Protein AF-A0A383EBF9-F1 (afdb_monomer_lite)

pLDDT: mean 75.6, std 13.08, range [51.25, 94.94]

Secondary structure (DSSP, 8-state):
-HHHHHHHHHHHHHHHHHHHHHHHHTSPPP--S---TT--HHHHHHH-TT--EEEEE-SSEEEEEE---SEEEETTEEEE--PPPEEEEEETTEEEEEEESTT-TT-B--GGG-TTSS--

Foldseek 3Di:
DVVVVVVVVVVVVVVVVVVVVVVVQQPADDDPQDAAFFAFPVVRCVRCVPFDDWDDDDLFKTKTKDWDPQFDADPNDTDGHPYWIKIFMDGPRGGHFIFTHDVCPPHGDDCVVPVRHYDD

Radius of gyration: 20.59 Å; chains: 1; bounding box: 53×30×55 Å

Sequence (120 aa):
MKKLILLSILLIVGCSTMRNIYQKEFRAEKSTAFFQIGMTEEEFIRKNPSITEKLNESSEFTTYIESEPKYRYIWGKAIPQAFEEYMFEFKNDTLIAVYRGRNNFNREIDYSKYPNSKPK

Organism: NCBI:txid408172

Structure (mmCIF, N/CA/C/O backbone):
data_AF-A0A383EBF9-F1
#
_entry.id   AF-A0A383EBF9-F1
#
loop_
_atom_site.group_PDB
_atom_site.id
_atom_site.type_symbol
_atom_site.label_atom_id
_atom_site.label_alt_id
_atom_site.label_comp_id
_atom_site.label_asym_id
_atom_site.label_entity_id
_atom_site.label_seq_id
_atom_site.pdbx_PDB_ins_code
_atom_site.Cartn_x
_atom_site.Cartn_y
_atom_site.Cartn_z
_atom_site.occupancy
_atom_site.B_iso_or_equiv
_atom_site.auth_seq_id
_atom_site.auth_comp_id
_atom_site.auth_asym_id
_atom_site.auth_atom_id
_atom_site.pdbx_PDB_model_num
ATOM 1 N N . MET A 1 1 ? 39.784 -12.872 -41.275 1.00 60.94 1 MET A N 1
ATOM 2 C CA . MET A 1 1 ? 38.341 -13.212 -41.224 1.00 60.94 1 MET A CA 1
ATOM 3 C C . MET A 1 1 ? 37.929 -13.964 -39.953 1.00 60.94 1 MET A C 1
ATOM 5 O O . MET A 1 1 ? 37.013 -13.506 -39.292 1.00 60.94 1 MET A O 1
ATOM 9 N N . LYS A 1 2 ? 38.624 -15.033 -39.524 1.00 55.25 2 LYS A N 1
ATOM 10 C CA . LYS A 1 2 ? 38.263 -15.802 -38.305 1.00 55.25 2 LYS A CA 1
ATOM 11 C C . LYS A 1 2 ? 38.236 -14.982 -36.995 1.00 55.25 2 LYS A C 1
ATOM 13 O O . LYS A 1 2 ? 37.332 -15.158 -36.190 1.00 55.25 2 LYS A O 1
ATOM 18 N N . LYS A 1 3 ? 39.177 -14.041 -36.808 1.00 57.66 3 LYS A N 1
ATOM 19 C CA . LYS A 1 3 ? 39.236 -13.162 -35.617 1.00 57.66 3 LYS A CA 1
ATOM 20 C C . LYS A 1 3 ? 38.062 -12.168 -35.526 1.00 57.66 3 LYS A C 1
ATOM 22 O O . LYS A 1 3 ? 37.603 -11.884 -34.430 1.00 57.66 3 LYS A O 1
ATOM 27 N N . LEU A 1 4 ? 37.553 -11.693 -36.669 1.00 62.91 4 LEU A N 1
ATOM 28 C CA . LEU A 1 4 ? 36.381 -10.804 -36.745 1.00 62.91 4 LEU A CA 1
ATOM 29 C C . LEU A 1 4 ? 35.084 -11.548 -36.399 1.00 62.91 4 LEU A C 1
ATOM 31 O O . LEU A 1 4 ? 34.245 -11.017 -35.681 1.00 62.91 4 LEU A O 1
ATOM 35 N N . ILE A 1 5 ? 34.962 -12.804 -36.840 1.00 67.81 5 ILE A N 1
ATOM 36 C CA . ILE A 1 5 ? 33.821 -13.664 -36.502 1.00 67.81 5 ILE A CA 1
ATOM 37 C C . ILE A 1 5 ? 33.805 -13.958 -34.995 1.00 67.81 5 ILE A C 1
ATOM 39 O O . ILE A 1 5 ? 32.771 -13.784 -34.354 1.00 67.81 5 ILE A O 1
ATOM 43 N N . LEU A 1 6 ? 34.954 -14.301 -34.398 1.00 66.62 6 LEU A N 1
ATOM 44 C CA . LEU A 1 6 ? 35.049 -14.531 -32.950 1.00 66.62 6 LEU A CA 1
ATOM 45 C C . LEU A 1 6 ? 34.650 -13.287 -32.134 1.00 66.62 6 LEU A C 1
ATOM 47 O O . LEU A 1 6 ? 33.916 -13.407 -31.155 1.00 66.62 6 LEU A O 1
ATOM 51 N N . LEU A 1 7 ? 35.088 -12.097 -32.564 1.00 68.31 7 LEU A N 1
ATOM 52 C CA . LEU A 1 7 ? 34.749 -10.830 -31.911 1.00 68.31 7 LEU A CA 1
ATOM 53 C C . LEU A 1 7 ? 33.243 -10.528 -31.998 1.00 68.31 7 LEU A C 1
ATOM 55 O O . LEU A 1 7 ? 32.641 -10.094 -31.019 1.00 68.31 7 LEU A O 1
ATOM 59 N N . SER A 1 8 ? 32.623 -10.804 -33.151 1.00 66.44 8 SER A N 1
ATOM 60 C CA . SER A 1 8 ? 31.181 -10.611 -33.345 1.00 66.44 8 SER A CA 1
ATOM 61 C C . SER A 1 8 ? 30.339 -11.537 -32.461 1.00 66.44 8 SER A C 1
ATOM 63 O O . SER A 1 8 ? 29.358 -11.092 -31.874 1.00 66.44 8 SER A O 1
ATOM 65 N N . ILE A 1 9 ? 30.761 -12.793 -32.276 1.00 66.31 9 ILE A N 1
ATOM 66 C CA . ILE A 1 9 ? 30.072 -13.750 -31.400 1.00 66.31 9 ILE A CA 1
ATOM 67 C C . ILE A 1 9 ? 30.185 -13.307 -29.932 1.00 66.31 9 ILE A C 1
ATOM 69 O O . ILE A 1 9 ? 29.185 -13.308 -29.218 1.00 66.31 9 ILE A O 1
ATOM 73 N N . LEU A 1 10 ? 31.365 -12.854 -29.493 1.00 61.25 10 LEU A N 1
ATOM 74 C CA . LEU A 1 10 ? 31.582 -12.320 -28.140 1.00 61.25 10 LEU A CA 1
ATOM 75 C C . LEU A 1 10 ? 30.702 -11.096 -27.839 1.00 61.25 10 LEU A C 1
ATOM 77 O O . LEU A 1 10 ? 30.127 -11.008 -26.755 1.00 61.25 10 LEU A O 1
ATOM 81 N N . LEU A 1 11 ? 30.545 -10.186 -28.803 1.00 61.44 11 LEU A N 1
ATOM 82 C CA . LEU A 1 11 ? 29.670 -9.017 -28.667 1.00 61.44 11 LEU A CA 1
ATOM 83 C C . LEU A 1 11 ? 28.188 -9.409 -28.573 1.00 61.44 11 LEU A C 1
ATOM 85 O O . LEU A 1 11 ? 27.475 -8.897 -27.712 1.00 61.44 11 LEU A O 1
ATOM 89 N N . ILE A 1 12 ? 27.727 -10.353 -29.399 1.00 64.88 12 ILE A N 1
ATOM 90 C CA . ILE A 1 12 ? 26.324 -10.802 -29.402 1.00 64.88 12 ILE A CA 1
ATOM 91 C C . ILE A 1 12 ? 25.971 -11.529 -28.094 1.00 64.88 12 ILE A C 1
ATOM 93 O O . ILE A 1 12 ? 24.915 -11.266 -27.515 1.00 64.88 12 ILE A O 1
ATOM 97 N N . VAL A 1 13 ? 26.854 -12.403 -27.597 1.00 61.75 13 VAL A N 1
ATOM 98 C CA . VAL A 1 13 ? 26.656 -13.129 -26.326 1.00 61.75 13 VAL A CA 1
ATOM 99 C C . VAL A 1 13 ? 26.736 -12.179 -25.119 1.00 61.75 13 VAL A C 1
ATOM 101 O O . VAL A 1 13 ? 25.965 -12.316 -24.166 1.00 61.75 13 VAL A O 1
ATOM 104 N N . GLY A 1 14 ? 27.605 -11.163 -25.168 1.00 57.88 14 GLY A N 1
ATOM 105 C CA . GLY A 1 14 ? 27.677 -10.114 -24.145 1.00 57.88 14 GLY A CA 1
ATOM 106 C C . GLY A 1 14 ? 26.415 -9.242 -24.084 1.00 57.88 14 GLY A C 1
ATOM 107 O O . GLY A 1 14 ? 25.897 -8.974 -22.997 1.00 57.88 14 GLY A O 1
ATOM 108 N N . CYS A 1 15 ? 25.864 -8.852 -25.239 1.00 58.19 15 CYS A N 1
ATOM 109 C CA . CYS A 1 15 ? 24.642 -8.046 -25.317 1.00 58.19 15 CYS A CA 1
ATOM 110 C C . CYS A 1 15 ? 23.384 -8.803 -24.862 1.00 58.19 15 CYS A C 1
ATOM 112 O O . CYS A 1 15 ? 22.535 -8.223 -24.181 1.00 58.19 15 CYS A O 1
ATOM 114 N N . SER A 1 16 ? 23.246 -10.088 -25.201 1.00 57.06 16 SER A N 1
ATOM 115 C CA . SER A 1 16 ? 22.092 -10.896 -24.782 1.00 57.06 16 SER A CA 1
ATOM 116 C C . SER A 1 16 ? 22.099 -11.189 -23.279 1.00 57.06 16 SER A C 1
ATOM 118 O O . SER A 1 16 ? 21.045 -11.140 -22.643 1.00 57.06 16 SER A O 1
ATOM 120 N N . THR A 1 17 ? 23.280 -11.396 -22.690 1.00 57.34 17 THR A N 1
ATOM 121 C CA . THR A 1 17 ? 23.443 -11.586 -21.240 1.00 57.34 17 THR A CA 1
ATOM 122 C C . THR A 1 17 ? 23.065 -10.325 -20.463 1.00 57.34 17 THR A C 1
ATOM 124 O O . THR A 1 17 ? 22.267 -10.408 -19.530 1.00 57.34 17 THR A O 1
ATOM 127 N N . MET A 1 18 ? 23.541 -9.144 -20.884 1.00 56.91 18 MET A N 1
ATOM 128 C CA . MET A 1 18 ? 23.134 -7.882 -20.255 1.00 56.91 18 MET A CA 1
ATOM 129 C C . MET A 1 18 ? 21.625 -7.665 -20.355 1.00 56.91 18 MET A C 1
ATOM 131 O O . MET A 1 18 ? 20.986 -7.400 -19.344 1.00 56.91 18 MET A O 1
ATOM 135 N N . ARG A 1 19 ? 21.025 -7.831 -21.540 1.00 54.16 19 ARG A N 1
ATOM 136 C CA . ARG A 1 19 ? 19.579 -7.641 -21.723 1.00 54.16 19 ARG A CA 1
ATOM 137 C C . ARG A 1 19 ? 18.743 -8.554 -20.819 1.00 54.16 19 ARG A C 1
ATOM 139 O O . ARG A 1 19 ? 17.721 -8.106 -20.311 1.00 54.16 19 ARG A O 1
ATOM 146 N N . ASN A 1 20 ? 19.175 -9.795 -20.593 1.00 53.16 20 ASN A N 1
ATOM 147 C CA . ASN A 1 20 ? 18.498 -10.719 -19.678 1.00 53.16 20 ASN A CA 1
ATOM 148 C C . ASN A 1 20 ? 18.637 -10.302 -18.208 1.00 53.16 20 ASN A C 1
ATOM 150 O O . ASN A 1 20 ? 17.665 -10.392 -17.463 1.00 53.16 20 ASN A O 1
ATOM 154 N N . ILE A 1 21 ? 19.813 -9.820 -17.794 1.00 55.75 21 ILE A N 1
ATOM 155 C CA . ILE A 1 21 ? 20.024 -9.268 -16.446 1.00 55.75 21 ILE A CA 1
ATOM 156 C C . ILE A 1 21 ? 19.117 -8.048 -16.245 1.00 55.75 21 ILE A C 1
ATOM 158 O O . ILE A 1 21 ? 18.322 -8.033 -15.312 1.00 55.75 21 ILE A O 1
ATOM 162 N N . TYR A 1 22 ? 19.120 -7.103 -17.190 1.00 54.00 22 TYR A N 1
ATOM 163 C CA . TYR A 1 22 ? 18.226 -5.944 -17.161 1.00 54.00 22 TYR A CA 1
ATOM 164 C C . TYR A 1 22 ? 16.741 -6.357 -17.143 1.00 54.00 22 TYR A C 1
ATOM 166 O O . TYR A 1 22 ? 15.982 -5.849 -16.332 1.00 54.00 22 TYR A O 1
ATOM 174 N N . GLN A 1 23 ? 16.292 -7.320 -17.955 1.00 52.78 23 GLN A N 1
ATOM 175 C CA . GLN A 1 23 ? 14.885 -7.758 -17.931 1.00 52.78 23 GLN A CA 1
ATOM 176 C C . GLN A 1 23 ? 14.479 -8.498 -16.650 1.00 52.78 23 GLN A C 1
ATOM 178 O O . GLN A 1 23 ? 13.319 -8.419 -16.246 1.00 52.78 23 GLN A O 1
ATOM 183 N N . LYS A 1 24 ? 15.394 -9.243 -16.024 1.00 51.25 24 LYS A N 1
ATOM 184 C CA . LYS A 1 24 ? 15.107 -9.992 -14.796 1.00 51.25 24 LYS A CA 1
ATOM 185 C C . LYS A 1 24 ? 15.100 -9.082 -13.565 1.00 51.25 24 LYS A C 1
ATOM 187 O O . LYS A 1 24 ? 14.301 -9.322 -12.668 1.00 51.25 24 LYS A O 1
ATOM 192 N N . GLU A 1 25 ? 15.936 -8.044 -13.558 1.00 52.81 25 GLU A N 1
ATOM 193 C CA . GLU A 1 25 ? 16.029 -7.057 -12.472 1.00 52.81 25 GLU A CA 1
ATOM 194 C C . GLU A 1 25 ? 14.971 -5.945 -12.547 1.00 52.81 25 GLU A C 1
ATOM 196 O O . GLU A 1 25 ? 14.693 -5.311 -11.540 1.00 52.81 25 GLU A O 1
ATOM 201 N N . PHE A 1 26 ? 14.321 -5.741 -13.698 1.00 53.03 26 PHE A N 1
ATOM 202 C CA . PHE A 1 26 ? 13.205 -4.793 -13.863 1.00 53.03 26 PHE A CA 1
ATOM 203 C C . PHE A 1 26 ? 11.823 -5.386 -13.537 1.00 53.03 26 PHE A C 1
ATOM 205 O O . PHE A 1 26 ? 10.790 -4.825 -13.911 1.00 53.03 26 PHE A O 1
ATOM 212 N N . ARG A 1 27 ? 11.765 -6.539 -12.862 1.00 55.00 27 ARG A N 1
ATOM 213 C CA . ARG A 1 27 ? 10.506 -6.990 -12.2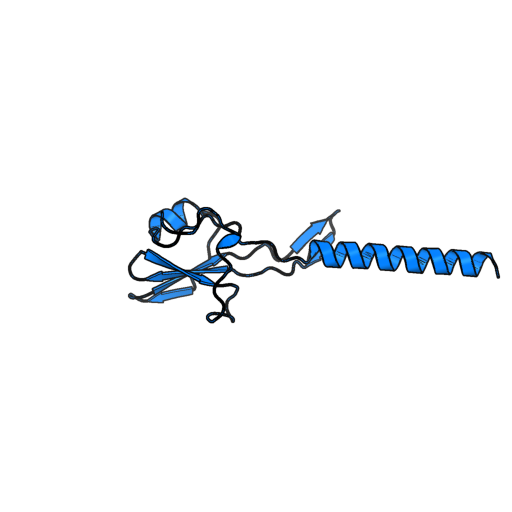66 1.00 55.00 27 ARG A CA 1
ATOM 214 C C . ARG A 1 27 ? 10.251 -6.112 -11.057 1.00 55.00 27 ARG A C 1
ATOM 216 O O . ARG A 1 27 ? 10.878 -6.322 -10.029 1.00 55.00 27 ARG A O 1
ATOM 223 N N . ALA A 1 28 ? 9.348 -5.153 -11.213 1.00 57.31 28 ALA A N 1
ATOM 224 C CA . ALA A 1 28 ? 8.882 -4.356 -10.099 1.00 57.31 28 ALA A CA 1
ATOM 225 C C . ALA A 1 28 ? 8.435 -5.283 -8.966 1.00 57.31 28 ALA A C 1
ATOM 227 O O . ALA A 1 28 ? 7.623 -6.201 -9.166 1.00 57.31 28 ALA A O 1
ATOM 228 N N . GLU A 1 29 ? 9.083 -5.112 -7.822 1.00 63.41 29 GLU A N 1
ATOM 229 C CA . GLU A 1 29 ? 8.863 -5.965 -6.678 1.00 63.41 29 GLU A CA 1
ATOM 230 C C . GLU A 1 29 ? 7.476 -5.678 -6.091 1.00 63.41 29 GLU A C 1
ATOM 232 O O . GLU A 1 29 ? 6.800 -4.682 -6.373 1.00 63.41 29 GLU A O 1
ATOM 237 N N . LYS A 1 30 ? 6.976 -6.654 -5.341 1.00 74.56 30 LYS A N 1
ATOM 238 C CA . LYS A 1 30 ? 5.752 -6.465 -4.572 1.00 74.56 30 LYS A CA 1
ATOM 239 C C . LYS A 1 30 ? 6.021 -5.409 -3.494 1.00 74.56 30 LYS A C 1
ATOM 241 O O . LYS A 1 30 ? 7.123 -5.384 -2.961 1.00 74.56 30 LYS A O 1
ATOM 246 N N . SER A 1 31 ? 5.000 -4.628 -3.135 1.00 79.12 31 SER A N 1
ATOM 247 C CA . SER A 1 31 ? 5.021 -3.758 -1.947 1.00 79.12 31 SER A CA 1
ATOM 248 C C . SER A 1 31 ? 5.732 -4.424 -0.760 1.00 79.12 31 SER A C 1
ATOM 250 O O . SER A 1 31 ? 5.468 -5.598 -0.455 1.00 79.12 31 SER A O 1
ATOM 252 N N . THR A 1 32 ? 6.631 -3.676 -0.116 1.00 83.62 32 THR A N 1
ATOM 253 C CA . THR A 1 32 ? 7.328 -4.114 1.101 1.00 83.62 32 THR A CA 1
ATOM 254 C C . THR A 1 32 ? 6.552 -3.778 2.369 1.00 83.62 32 THR A C 1
ATOM 256 O O . THR A 1 32 ? 6.866 -4.318 3.432 1.00 83.62 32 THR A O 1
ATOM 259 N N . ALA A 1 33 ? 5.509 -2.956 2.249 1.00 87.62 33 ALA A N 1
ATOM 260 C CA . ALA A 1 33 ? 4.646 -2.584 3.345 1.00 87.62 33 ALA A CA 1
ATOM 261 C C . ALA A 1 33 ? 3.980 -3.815 3.964 1.00 87.62 33 ALA A C 1
ATOM 263 O O . ALA A 1 33 ? 3.469 -4.715 3.288 1.00 87.62 33 ALA A O 1
ATOM 264 N N . PHE A 1 34 ? 3.927 -3.826 5.287 1.00 90.88 34 PHE A N 1
ATOM 265 C CA . PHE A 1 34 ? 3.044 -4.704 6.019 1.00 90.88 34 PHE A CA 1
ATOM 266 C C . PHE A 1 34 ? 1.621 -4.151 5.952 1.00 90.88 34 PHE A C 1
ATOM 268 O O . PHE A 1 34 ? 1.349 -3.067 6.465 1.00 90.88 34 PHE A O 1
ATOM 275 N N . PHE A 1 35 ? 0.681 -4.917 5.408 1.00 91.81 35 PHE A N 1
ATOM 276 C CA . PHE A 1 35 ? -0.725 -4.529 5.419 1.00 91.81 35 PHE A CA 1
ATOM 277 C C . PHE A 1 35 ? -1.660 -5.731 5.521 1.00 91.81 35 PHE A C 1
ATOM 279 O O . PHE A 1 35 ? -1.333 -6.837 5.084 1.00 91.81 35 PHE A O 1
ATOM 286 N N . GLN A 1 36 ? -2.846 -5.482 6.072 1.00 93.75 36 GLN A N 1
ATOM 287 C CA . GLN A 1 36 ? -3.976 -6.401 6.088 1.00 93.75 36 GLN A CA 1
ATOM 288 C C . GLN A 1 36 ? -5.265 -5.604 5.898 1.00 93.75 36 GLN A C 1
ATOM 290 O O . GLN A 1 36 ? -5.487 -4.618 6.596 1.00 93.75 36 GLN A O 1
ATOM 295 N N . ILE A 1 37 ? -6.119 -6.022 4.963 1.00 93.06 37 ILE A N 1
ATOM 296 C CA . ILE A 1 37 ? -7.437 -5.408 4.783 1.00 93.06 37 ILE A CA 1
ATOM 297 C C . ILE A 1 37 ? -8.211 -5.505 6.101 1.00 93.06 37 ILE A C 1
ATOM 299 O O . ILE A 1 37 ? -8.260 -6.568 6.725 1.00 93.06 37 ILE A O 1
ATOM 303 N N . GLY A 1 38 ? -8.778 -4.379 6.529 1.00 93.56 38 GLY A N 1
ATOM 304 C CA . GLY A 1 38 ? -9.449 -4.227 7.817 1.00 93.56 38 GLY A CA 1
ATOM 305 C C . GLY A 1 38 ? -8.568 -3.724 8.966 1.00 93.56 38 GLY A C 1
ATOM 306 O O . GLY A 1 38 ? -9.101 -3.499 10.047 1.00 93.56 38 GLY A O 1
ATOM 307 N N . MET A 1 39 ? -7.252 -3.549 8.783 1.00 94.75 39 MET A N 1
ATOM 308 C CA . MET A 1 39 ? -6.397 -2.966 9.830 1.00 94.75 39 MET A CA 1
ATOM 309 C C . MET A 1 39 ? -6.623 -1.456 9.985 1.00 94.75 39 MET A C 1
ATOM 311 O O . MET A 1 39 ? -7.035 -0.798 9.026 1.00 94.75 39 MET A O 1
ATOM 315 N N . THR A 1 40 ? -6.300 -0.907 11.160 1.00 94.94 40 THR A N 1
ATOM 316 C CA . THR A 1 40 ? -6.425 0.537 11.414 1.00 94.94 40 THR A CA 1
ATOM 317 C C . THR A 1 40 ? -5.304 1.350 10.772 1.00 94.94 40 THR A C 1
ATOM 319 O O . THR A 1 40 ? -4.220 0.820 10.492 1.00 94.94 40 THR A O 1
ATOM 322 N N . GLU A 1 41 ? -5.544 2.644 10.545 1.00 93.00 41 GLU A N 1
ATOM 323 C CA . GLU A 1 41 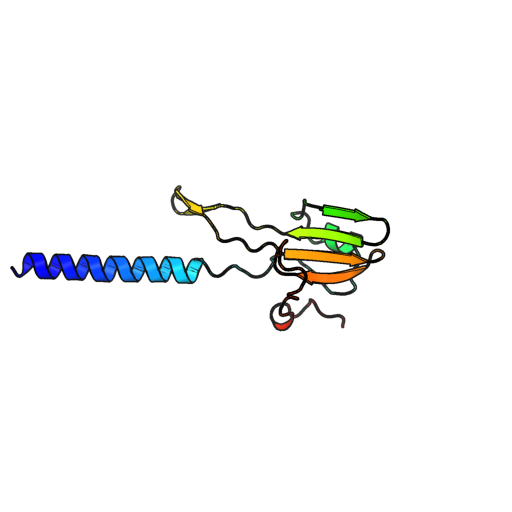? -4.533 3.583 10.041 1.00 93.00 41 GLU A CA 1
ATOM 324 C C . GLU A 1 41 ? -3.361 3.671 11.027 1.00 93.00 41 GLU A C 1
ATOM 326 O O . GLU A 1 41 ? -2.197 3.577 10.632 1.00 93.00 41 GLU A O 1
ATOM 331 N N . GLU A 1 42 ? -3.655 3.725 12.329 1.00 92.94 42 GLU A N 1
ATOM 332 C CA . GLU A 1 42 ? -2.638 3.732 13.385 1.00 92.94 42 GLU A CA 1
ATOM 333 C C . GLU A 1 42 ? -1.754 2.474 13.352 1.00 92.94 42 GLU A C 1
ATOM 335 O O . GLU A 1 42 ? -0.520 2.564 13.399 1.00 92.94 42 GLU A O 1
ATOM 340 N N . GLU A 1 43 ? -2.355 1.282 13.244 1.00 94.81 43 GLU A N 1
ATOM 341 C CA . GLU A 1 43 ? -1.589 0.039 13.172 1.00 94.81 43 GLU A CA 1
ATOM 342 C C . GLU A 1 43 ? -0.721 -0.001 11.910 1.00 94.81 43 GLU A C 1
ATOM 344 O O . GLU A 1 43 ? 0.425 -0.464 11.960 1.00 94.81 43 GLU A O 1
ATOM 349 N N . PHE A 1 44 ? -1.248 0.500 10.792 1.00 93.62 44 PHE A N 1
ATOM 350 C CA . PHE A 1 44 ? -0.534 0.553 9.527 1.00 93.62 44 PHE A CA 1
ATOM 351 C C . PHE A 1 44 ? 0.693 1.458 9.620 1.00 93.62 44 PHE A C 1
ATOM 353 O O . PHE A 1 44 ? 1.792 1.006 9.300 1.00 93.62 44 PHE A O 1
ATOM 360 N N . ILE A 1 45 ? 0.550 2.684 10.129 1.00 91.75 45 ILE A N 1
ATOM 361 C CA . ILE A 1 45 ? 1.670 3.622 10.306 1.00 91.75 45 ILE A CA 1
ATOM 362 C C . ILE A 1 45 ? 2.733 3.013 11.224 1.00 91.75 45 ILE A C 1
ATOM 364 O O . ILE A 1 45 ? 3.921 3.007 10.899 1.00 91.75 45 ILE A O 1
ATOM 368 N N . ARG A 1 46 ? 2.313 2.427 12.353 1.00 93.56 46 ARG A N 1
ATOM 369 C CA . ARG A 1 46 ? 3.226 1.809 13.325 1.00 93.56 46 ARG A CA 1
ATOM 370 C C . ARG A 1 46 ? 4.050 0.674 12.715 1.00 93.56 46 ARG A C 1
ATOM 372 O O . ARG A 1 46 ? 5.204 0.483 13.100 1.00 93.56 46 ARG A O 1
ATOM 379 N N . LYS A 1 47 ? 3.464 -0.109 11.806 1.00 92.44 47 LYS A N 1
ATOM 380 C CA . LYS A 1 47 ? 4.143 -1.227 11.134 1.00 92.44 47 LYS A CA 1
ATOM 381 C C . LYS A 1 47 ? 4.942 -0.806 9.898 1.00 92.44 47 LYS A C 1
ATOM 383 O O . LYS A 1 47 ? 5.792 -1.581 9.467 1.00 92.44 47 LYS A O 1
ATOM 388 N N . ASN A 1 48 ? 4.717 0.398 9.372 1.00 90.88 48 ASN A N 1
ATOM 389 C CA . ASN A 1 48 ? 5.345 0.902 8.150 1.00 90.88 48 ASN A CA 1
ATOM 390 C C . ASN A 1 48 ? 5.999 2.279 8.355 1.00 90.88 48 ASN A C 1
ATOM 392 O O . ASN A 1 48 ? 5.599 3.253 7.718 1.00 90.88 48 ASN A O 1
ATOM 396 N N . PRO A 1 49 ? 7.043 2.388 9.196 1.00 86.25 49 PRO A N 1
ATOM 397 C CA . PRO A 1 49 ? 7.659 3.676 9.526 1.00 86.25 49 PRO A CA 1
ATOM 398 C C . PRO A 1 49 ? 8.341 4.374 8.335 1.00 86.25 49 PRO A C 1
ATOM 400 O O . PRO A 1 49 ? 8.677 5.551 8.424 1.00 86.25 49 PRO A O 1
ATOM 403 N N . SER A 1 50 ? 8.584 3.660 7.232 1.00 81.06 50 SER A N 1
ATOM 404 C CA . SER A 1 50 ? 9.192 4.193 6.008 1.00 81.06 50 SER A CA 1
ATOM 405 C C . SER A 1 50 ? 8.199 4.866 5.056 1.00 81.06 50 SER A C 1
ATOM 407 O O . SER A 1 50 ? 8.633 5.517 4.107 1.00 81.06 50 SER A O 1
ATOM 409 N N . ILE A 1 51 ? 6.891 4.712 5.276 1.00 81.56 51 ILE A N 1
ATOM 410 C CA . ILE A 1 51 ? 5.854 5.336 4.451 1.00 81.56 51 ILE A CA 1
ATOM 411 C C . ILE A 1 51 ? 5.631 6.763 4.951 1.00 81.56 51 ILE A C 1
ATOM 413 O O . ILE A 1 51 ? 5.173 6.973 6.071 1.00 81.56 51 ILE A O 1
ATOM 417 N N . THR A 1 52 ? 5.968 7.750 4.123 1.00 68.62 52 THR A N 1
ATOM 418 C CA . THR A 1 52 ? 5.957 9.170 4.518 1.00 68.62 52 THR A CA 1
ATOM 419 C C . THR A 1 52 ? 5.017 10.034 3.687 1.00 68.62 52 THR A C 1
ATOM 421 O O . THR A 1 52 ? 4.740 11.168 4.071 1.00 68.62 52 THR A O 1
ATOM 424 N N . GLU A 1 53 ? 4.499 9.522 2.568 1.00 77.81 53 GLU A N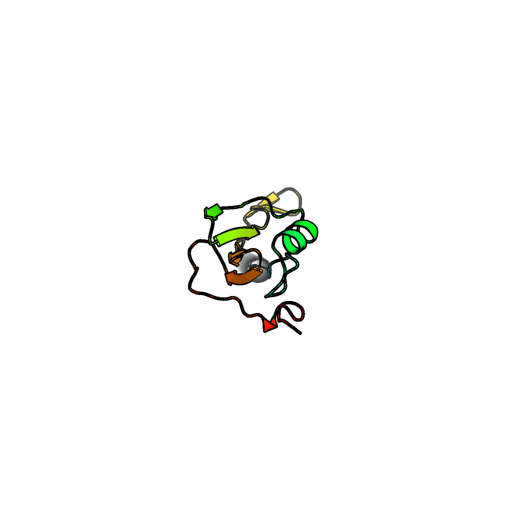 1
ATOM 425 C CA . GLU A 1 53 ? 3.637 10.290 1.676 1.00 77.81 53 GLU A CA 1
ATOM 426 C C . GLU A 1 53 ? 2.154 9.993 1.931 1.00 77.81 53 GLU A C 1
ATOM 428 O O . GLU A 1 53 ? 1.688 8.866 1.743 1.00 77.81 53 GLU A O 1
ATOM 433 N N . LYS A 1 54 ? 1.418 11.039 2.328 1.00 81.69 54 LYS A N 1
ATOM 434 C CA . LYS A 1 54 ? -0.038 11.063 2.518 1.00 81.69 54 LYS A CA 1
ATOM 435 C C . LYS A 1 54 ? -0.643 12.072 1.538 1.00 81.69 54 LYS A C 1
ATOM 437 O O . LYS A 1 54 ? -0.234 13.229 1.537 1.00 81.69 54 LYS A O 1
ATOM 442 N N . LEU A 1 55 ? -1.566 11.634 0.676 1.00 78.50 55 LEU A N 1
ATOM 443 C CA . LEU A 1 55 ? -2.059 12.454 -0.447 1.00 78.50 55 LEU A CA 1
ATOM 444 C C . LEU A 1 55 ? -3.422 13.106 -0.222 1.00 78.50 55 LEU A C 1
ATOM 446 O O . LEU A 1 55 ? -3.612 14.265 -0.576 1.00 78.50 55 LEU A O 1
ATOM 450 N N . ASN A 1 56 ? -4.375 12.357 0.323 1.00 69.94 56 ASN A N 1
ATOM 451 C CA . ASN A 1 56 ? -5.749 12.807 0.500 1.00 69.94 56 ASN A CA 1
ATOM 452 C C . ASN A 1 56 ? -6.084 12.651 1.970 1.00 69.94 56 ASN A C 1
ATOM 454 O O . ASN A 1 56 ? -6.087 11.531 2.451 1.00 69.94 56 ASN A O 1
ATOM 458 N N . GLU A 1 57 ? -6.318 13.748 2.677 1.00 63.84 57 GLU A N 1
ATOM 459 C CA . GLU A 1 57 ? -6.791 13.747 4.061 1.00 63.84 57 GLU A CA 1
ATOM 460 C C . GLU A 1 57 ? -8.159 14.440 4.045 1.00 63.84 57 GLU A C 1
ATOM 462 O O . GLU A 1 57 ? -8.317 15.601 4.411 1.00 63.84 57 GLU A O 1
ATOM 467 N N . SER A 1 58 ? -9.145 13.758 3.461 1.00 66.44 58 SER A N 1
ATOM 468 C CA . SER A 1 58 ? -10.547 14.160 3.605 1.00 66.44 58 SER A CA 1
ATOM 469 C C . SER A 1 58 ? -11.111 13.476 4.846 1.00 66.44 58 SER A C 1
ATOM 471 O O . SER A 1 58 ? -10.592 12.444 5.263 1.00 66.44 58 SER A O 1
ATOM 473 N N . SER A 1 59 ? -12.198 13.990 5.424 1.00 63.72 59 SER A N 1
ATOM 474 C CA . SER A 1 59 ? -12.821 13.321 6.576 1.00 63.72 59 SER A CA 1
ATOM 475 C C . SER A 1 59 ? -13.312 11.901 6.264 1.00 63.72 59 SER A C 1
ATOM 477 O O . SER A 1 59 ? -13.585 11.148 7.190 1.00 63.72 59 SER A O 1
ATOM 479 N N . GLU A 1 60 ? -13.459 11.541 4.983 1.00 78.25 60 GLU A N 1
ATOM 480 C CA . GLU A 1 60 ? -13.928 10.219 4.563 1.00 78.25 60 GLU A CA 1
ATOM 481 C C . GLU A 1 60 ? -12.787 9.263 4.182 1.00 78.25 60 GLU A C 1
ATOM 483 O O . GLU A 1 60 ? -12.881 8.070 4.476 1.00 78.25 60 GLU A O 1
ATOM 488 N N . PHE A 1 61 ? -11.712 9.766 3.565 1.00 83.12 61 PHE A N 1
ATOM 489 C CA . PHE A 1 61 ? -10.626 8.936 3.042 1.00 83.12 61 PHE A CA 1
ATOM 490 C C . PHE A 1 61 ? -9.234 9.489 3.331 1.00 83.12 61 PHE A C 1
ATOM 492 O O . PHE A 1 61 ? -8.968 10.672 3.080 1.00 83.12 61 PHE A O 1
ATOM 499 N N . THR A 1 62 ? -8.352 8.569 3.738 1.00 86.88 62 THR A N 1
ATOM 500 C CA . THR A 1 62 ? -6.900 8.741 3.803 1.00 86.88 62 THR A CA 1
ATOM 501 C C . THR A 1 62 ? -6.211 7.848 2.767 1.00 86.88 62 THR A C 1
ATOM 503 O O . THR A 1 62 ? -6.548 6.672 2.641 1.00 86.88 62 THR A O 1
ATOM 506 N N . THR A 1 63 ? -5.195 8.352 2.059 1.00 87.75 63 THR A N 1
ATOM 507 C CA . THR A 1 63 ? -4.343 7.504 1.205 1.00 87.75 63 THR A CA 1
ATOM 508 C C . THR A 1 63 ? -2.857 7.680 1.478 1.00 87.75 63 THR A C 1
ATOM 510 O O . THR A 1 63 ? -2.346 8.801 1.419 1.00 87.75 63 THR A O 1
ATOM 513 N N . TYR A 1 64 ? -2.171 6.556 1.690 1.00 87.56 64 TYR A N 1
ATOM 514 C CA . TYR A 1 64 ? -0.715 6.475 1.810 1.00 87.56 64 TYR A CA 1
ATOM 515 C C . TYR A 1 64 ? -0.073 5.905 0.554 1.00 87.56 64 TYR A C 1
ATOM 517 O O . TYR A 1 64 ? -0.663 5.043 -0.098 1.00 87.56 64 TYR A O 1
ATOM 525 N N . ILE A 1 65 ? 1.150 6.344 0.254 1.00 84.62 65 ILE A N 1
ATOM 526 C CA . ILE A 1 65 ? 1.955 5.806 -0.844 1.00 84.62 65 ILE A CA 1
ATOM 527 C C . ILE A 1 65 ? 3.235 5.171 -0.317 1.00 84.62 65 ILE A C 1
ATOM 529 O O . ILE A 1 65 ? 4.034 5.812 0.362 1.00 84.62 65 ILE A O 1
ATOM 533 N N . GLU A 1 66 ? 3.461 3.921 -0.709 1.00 83.94 66 GLU A N 1
ATOM 534 C CA . GLU A 1 66 ? 4.783 3.310 -0.665 1.00 83.94 66 GLU A CA 1
ATOM 535 C C . GLU A 1 66 ? 5.439 3.437 -2.042 1.00 83.94 66 GLU A C 1
ATOM 537 O O . GLU A 1 66 ? 4.926 2.929 -3.042 1.00 83.94 66 GLU A O 1
ATOM 542 N N . SER A 1 67 ? 6.587 4.110 -2.084 1.00 71.19 67 SER A N 1
ATOM 543 C CA . SER A 1 67 ? 7.442 4.207 -3.264 1.00 71.19 67 SER A CA 1
ATOM 544 C C . SER A 1 67 ? 8.822 3.638 -2.954 1.00 71.19 67 SER A C 1
ATOM 546 O O . SER A 1 67 ? 9.452 4.043 -1.975 1.00 71.19 67 SER A O 1
ATOM 548 N N . GLU A 1 68 ? 9.327 2.752 -3.807 1.00 68.44 68 GLU A N 1
ATOM 549 C CA . GLU A 1 68 ? 10.720 2.313 -3.729 1.00 68.44 68 GLU A CA 1
ATOM 550 C C . GLU A 1 68 ? 11.705 3.426 -4.139 1.00 68.44 68 GLU A C 1
ATOM 552 O O . GLU A 1 68 ? 11.363 4.321 -4.922 1.00 68.44 68 GLU A O 1
ATOM 557 N N . PRO A 1 69 ? 12.961 3.388 -3.650 1.00 67.25 69 PRO A N 1
ATOM 558 C CA . PRO A 1 69 ? 13.978 4.350 -4.045 1.00 67.25 69 PRO A CA 1
ATOM 559 C C . PRO A 1 69 ? 14.208 4.336 -5.563 1.00 67.25 69 PRO A C 1
ATOM 561 O O . PRO A 1 69 ? 14.530 3.311 -6.169 1.00 67.25 69 PRO A O 1
ATOM 564 N N . LYS A 1 70 ? 14.131 5.533 -6.160 1.00 67.62 70 LYS A N 1
ATOM 565 C CA . LYS A 1 70 ? 14.257 5.801 -7.606 1.00 67.62 70 LYS A CA 1
ATOM 566 C C . LYS A 1 70 ? 15.500 5.187 -8.264 1.00 67.62 70 LYS A C 1
ATOM 568 O O . LYS A 1 70 ? 15.498 4.923 -9.467 1.00 67.62 70 LYS A O 1
ATOM 573 N N . TYR A 1 71 ? 16.562 4.971 -7.490 1.00 72.56 71 TYR A N 1
ATOM 574 C CA . TYR A 1 71 ? 17.815 4.408 -7.972 1.00 72.56 71 TYR A CA 1
ATOM 575 C C . TYR A 1 71 ? 18.317 3.303 -7.053 1.00 72.56 71 TYR A C 1
ATOM 577 O O . TYR A 1 71 ? 18.348 3.462 -5.832 1.00 72.56 71 TYR A O 1
ATOM 585 N N . ARG A 1 72 ? 18.819 2.234 -7.666 1.00 73.81 72 ARG A N 1
ATOM 586 C CA . ARG A 1 72 ? 19.683 1.251 -7.013 1.00 73.81 72 ARG A CA 1
ATOM 587 C C . ARG A 1 72 ? 21.124 1.540 -7.392 1.00 73.81 72 ARG A C 1
ATOM 589 O O . ARG A 1 72 ? 21.412 1.824 -8.551 1.00 73.81 72 ARG A O 1
ATOM 596 N N . TYR A 1 73 ? 22.037 1.440 -6.434 1.00 76.62 73 TYR A N 1
ATOM 597 C CA . TYR A 1 73 ? 23.462 1.619 -6.693 1.00 76.62 73 TYR A CA 1
ATOM 598 C C . TYR A 1 73 ? 24.151 0.259 -6.777 1.00 76.62 73 TYR A C 1
ATOM 600 O O . TYR A 1 73 ? 24.228 -0.463 -5.785 1.00 76.62 73 TYR A O 1
ATOM 608 N N . ILE A 1 74 ? 24.665 -0.088 -7.958 1.00 78.38 74 ILE A N 1
ATOM 609 C CA . ILE A 1 74 ? 25.477 -1.295 -8.175 1.00 78.38 74 ILE A CA 1
ATOM 610 C C . ILE A 1 74 ? 26.874 -0.846 -8.596 1.00 78.38 74 ILE A C 1
ATOM 612 O O . ILE A 1 74 ? 27.028 -0.112 -9.571 1.00 78.38 74 ILE A O 1
ATOM 616 N N . TRP A 1 75 ? 27.894 -1.242 -7.825 1.00 81.62 75 TRP A N 1
ATOM 617 C CA . TRP A 1 75 ? 29.295 -0.832 -8.029 1.00 81.62 75 TRP A CA 1
ATOM 618 C C . TRP A 1 75 ? 29.471 0.686 -8.229 1.00 81.62 75 TRP A C 1
ATOM 620 O O . TRP A 1 75 ? 30.207 1.136 -9.104 1.00 81.62 75 TRP A O 1
ATOM 630 N N . GLY A 1 76 ? 28.745 1.487 -7.442 1.00 82.81 76 GLY A N 1
ATOM 631 C CA . GLY A 1 76 ? 28.800 2.952 -7.496 1.00 82.81 76 GLY A CA 1
ATOM 632 C C . GLY A 1 76 ? 28.066 3.597 -8.678 1.00 82.81 76 GLY A C 1
ATOM 633 O O . GLY A 1 76 ? 28.046 4.820 -8.773 1.00 82.81 76 GLY A O 1
ATOM 634 N N . LYS A 1 77 ? 27.429 2.821 -9.565 1.00 77.06 77 LYS A N 1
ATOM 635 C CA . LYS A 1 77 ? 26.587 3.350 -10.647 1.00 77.06 77 LYS A CA 1
ATOM 636 C C . LYS A 1 77 ? 25.120 3.355 -10.234 1.00 77.06 77 LYS A C 1
ATOM 638 O O . LYS A 1 77 ? 24.595 2.323 -9.821 1.00 77.06 77 LYS A O 1
ATOM 643 N N . ALA A 1 78 ? 24.469 4.509 -10.381 1.00 81.62 78 ALA A N 1
ATOM 644 C CA . ALA A 1 78 ? 23.027 4.641 -10.220 1.00 81.62 78 ALA A CA 1
ATOM 645 C C . ALA A 1 78 ? 22.317 3.979 -11.406 1.00 81.62 78 ALA A C 1
ATOM 647 O O . ALA A 1 78 ? 22.509 4.371 -12.558 1.00 81.62 78 ALA A O 1
ATOM 648 N N . ILE A 1 79 ? 21.496 2.979 -11.119 1.00 78.56 79 ILE A N 1
ATOM 649 C CA . ILE A 1 79 ? 20.633 2.321 -12.091 1.00 78.56 79 ILE A CA 1
ATOM 650 C C . ILE A 1 79 ? 19.203 2.761 -11.773 1.00 78.56 79 ILE A C 1
ATOM 652 O O . ILE A 1 79 ? 18.763 2.576 -10.634 1.00 78.56 79 ILE A O 1
ATOM 656 N N . PRO A 1 80 ? 18.487 3.385 -12.727 1.00 68.25 80 PRO A N 1
ATOM 657 C CA . PRO A 1 80 ? 17.094 3.750 -12.519 1.00 68.25 80 PRO A CA 1
ATOM 658 C C . PRO A 1 80 ? 16.284 2.478 -12.293 1.00 68.25 80 PRO A C 1
ATOM 660 O O . PRO A 1 80 ? 16.341 1.555 -13.105 1.00 68.25 80 PRO A O 1
ATOM 663 N N . GLN A 1 81 ? 15.545 2.433 -11.190 1.00 65.69 81 GLN A N 1
ATOM 664 C CA . GLN A 1 81 ? 14.590 1.361 -10.946 1.00 65.69 81 GLN A CA 1
ATOM 665 C C . GLN A 1 81 ? 13.240 1.777 -11.513 1.00 65.69 81 GLN A C 1
ATOM 667 O O . GLN A 1 81 ? 12.797 2.910 -11.314 1.00 65.69 81 GLN A O 1
ATOM 672 N N . ALA A 1 82 ? 12.584 0.863 -12.225 1.00 62.62 82 ALA A N 1
ATOM 673 C CA . ALA A 1 82 ? 11.152 0.979 -12.439 1.00 62.62 82 ALA A CA 1
ATOM 674 C C . ALA A 1 82 ? 10.482 0.644 -11.104 1.00 62.62 82 ALA A C 1
ATOM 676 O O . ALA A 1 82 ? 10.300 -0.526 -10.780 1.00 62.62 82 ALA A O 1
ATOM 677 N N . PHE A 1 83 ? 10.207 1.670 -10.304 1.00 66.81 83 PHE A N 1
ATOM 678 C CA . PHE A 1 83 ? 9.471 1.510 -9.062 1.00 66.81 83 PHE A CA 1
ATOM 679 C C . PHE A 1 83 ? 7.981 1.439 -9.373 1.00 66.81 83 PHE A C 1
ATOM 681 O O . PHE A 1 83 ? 7.464 2.159 -10.232 1.00 66.81 83 PHE A O 1
ATOM 688 N N . GLU A 1 84 ? 7.295 0.563 -8.658 1.00 72.88 84 GLU A N 1
ATOM 689 C CA . GLU A 1 84 ? 5.849 0.593 -8.596 1.00 72.88 84 GLU A CA 1
ATOM 690 C C . GLU A 1 84 ? 5.440 1.262 -7.309 1.00 72.88 84 GLU A C 1
ATOM 692 O O . GLU A 1 84 ? 5.870 0.882 -6.225 1.00 72.88 84 GLU A O 1
ATOM 697 N N . GLU A 1 85 ? 4.621 2.291 -7.450 1.00 79.44 85 GLU A N 1
ATOM 698 C CA . GLU A 1 85 ? 3.973 2.897 -6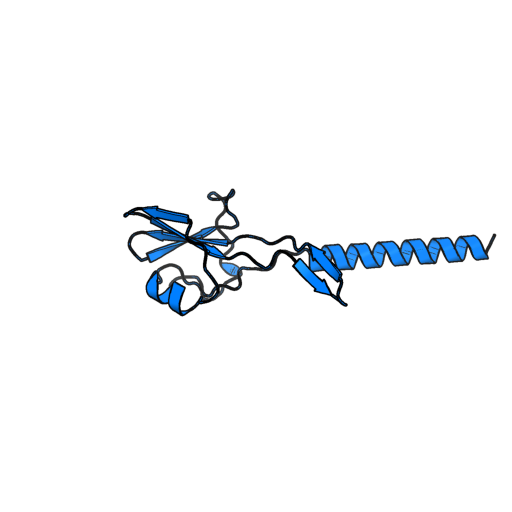.306 1.00 79.44 85 GLU A CA 1
ATOM 699 C C . GLU A 1 85 ? 2.827 1.986 -5.866 1.00 79.44 85 GLU A C 1
ATOM 701 O O . GLU A 1 85 ? 2.077 1.470 -6.699 1.00 79.44 85 GLU A O 1
ATOM 706 N N . TYR A 1 86 ? 2.670 1.810 -4.563 1.00 85.19 86 TYR A N 1
ATOM 707 C CA . TYR A 1 86 ? 1.505 1.156 -3.985 1.00 85.19 86 TYR A CA 1
ATOM 708 C C . TYR A 1 86 ? 0.735 2.163 -3.154 1.00 85.19 86 TYR A C 1
ATOM 710 O O . TYR A 1 86 ? 1.325 2.934 -2.402 1.00 85.19 86 TYR A O 1
ATOM 718 N N . MET A 1 87 ? -0.582 2.168 -3.320 1.00 88.62 87 MET A N 1
ATOM 719 C CA . MET A 1 87 ? -1.477 3.069 -2.608 1.00 88.62 87 MET A CA 1
ATOM 720 C C . MET A 1 87 ? -2.320 2.281 -1.624 1.00 88.62 87 MET A C 1
ATOM 722 O O . MET A 1 87 ? -2.903 1.268 -2.004 1.00 88.62 87 MET A O 1
ATOM 726 N N . PHE A 1 88 ? -2.415 2.771 -0.395 1.00 90.50 88 PHE A N 1
ATOM 727 C CA . PHE A 1 88 ? -3.178 2.158 0.689 1.00 90.50 88 PHE A CA 1
ATOM 728 C C . PHE A 1 88 ? -4.323 3.090 1.050 1.00 90.50 88 PHE A C 1
ATOM 730 O O . PHE A 1 88 ? -4.082 4.196 1.537 1.00 90.50 88 PHE A O 1
ATOM 737 N N . GLU A 1 89 ? -5.550 2.669 0.759 1.00 90.81 89 GLU A N 1
ATOM 738 C CA . GLU A 1 89 ? -6.744 3.492 0.922 1.00 90.81 89 GLU A CA 1
ATOM 739 C C . GLU A 1 89 ? -7.489 3.124 2.200 1.00 90.81 89 GLU A C 1
ATOM 741 O O . GLU A 1 89 ? -7.934 1.989 2.388 1.00 90.81 89 GLU A O 1
ATOM 746 N N . PHE A 1 90 ? -7.636 4.115 3.070 1.00 92.31 90 PHE A N 1
ATOM 747 C CA . PHE A 1 90 ? -8.329 4.014 4.339 1.00 92.31 90 PHE A CA 1
ATOM 748 C C . PHE A 1 90 ? -9.651 4.759 4.256 1.00 92.31 90 PHE A C 1
ATOM 750 O O . PHE A 1 90 ? -9.691 5.901 3.799 1.00 92.31 90 PHE A O 1
ATOM 757 N N . LYS A 1 91 ? -10.716 4.131 4.752 1.00 92.69 91 LYS A N 1
ATOM 758 C CA . LYS A 1 91 ? -12.020 4.756 4.971 1.00 92.69 91 LYS A CA 1
ATOM 759 C C . LYS A 1 91 ? -12.386 4.609 6.439 1.00 92.69 91 LYS A C 1
ATOM 761 O O . LYS A 1 91 ? -12.417 3.484 6.929 1.00 92.69 91 LYS A O 1
ATOM 766 N N . ASN A 1 92 ? -12.679 5.715 7.125 1.00 91.69 92 ASN A N 1
ATOM 767 C CA . ASN A 1 92 ? -13.028 5.717 8.555 1.00 91.69 92 ASN A CA 1
ATOM 768 C C . ASN A 1 92 ? -12.045 4.890 9.423 1.00 91.69 92 ASN A C 1
ATOM 770 O O . ASN A 1 92 ? -12.471 3.980 10.130 1.00 91.69 92 ASN A O 1
ATOM 774 N N . ASP A 1 93 ? -10.736 5.165 9.328 1.00 91.62 93 ASP A N 1
ATOM 775 C CA . ASP A 1 93 ? -9.669 4.448 10.063 1.00 91.62 93 ASP A CA 1
ATOM 776 C C . ASP A 1 93 ? -9.583 2.937 9.761 1.00 91.62 93 ASP A C 1
ATOM 778 O O . ASP A 1 93 ? -9.158 2.137 10.582 1.00 91.62 93 ASP A O 1
ATOM 782 N N . THR A 1 94 ? -10.011 2.498 8.578 1.00 93.31 94 THR A N 1
ATOM 783 C CA . THR A 1 94 ? -9.931 1.087 8.175 1.00 93.31 94 THR A CA 1
ATOM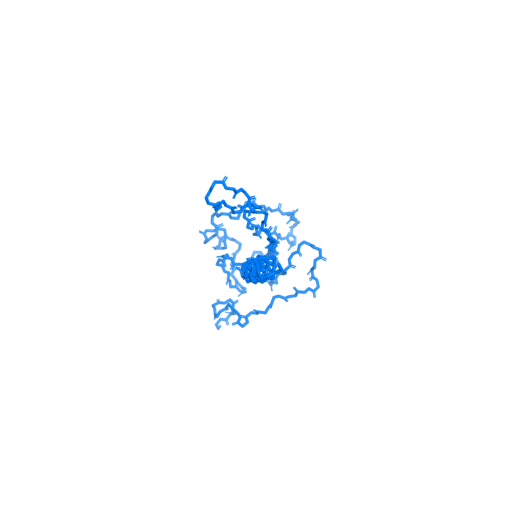 784 C C . THR A 1 94 ? -9.332 0.969 6.782 1.00 93.31 94 THR A C 1
ATOM 786 O O . THR A 1 94 ? -9.845 1.585 5.848 1.00 93.31 94 THR A O 1
ATOM 789 N N . LEU A 1 95 ? -8.278 0.162 6.615 1.00 93.38 95 LEU A N 1
ATOM 790 C CA . LEU A 1 95 ? -7.706 -0.145 5.301 1.00 93.38 95 LEU A CA 1
ATOM 791 C C . LEU A 1 95 ? -8.710 -0.960 4.478 1.00 93.38 95 LEU A C 1
ATOM 793 O O . LEU A 1 95 ? -8.973 -2.121 4.801 1.00 93.38 95 LEU A O 1
ATOM 797 N N . ILE A 1 96 ? -9.238 -0.376 3.405 1.00 92.06 96 ILE A N 1
ATOM 798 C CA . ILE A 1 96 ? -10.262 -1.012 2.567 1.00 92.06 96 ILE A CA 1
ATOM 799 C C . ILE A 1 96 ? -9.702 -1.608 1.277 1.00 92.06 96 ILE A C 1
ATOM 801 O O . ILE A 1 96 ? -10.239 -2.602 0.796 1.00 92.06 96 ILE A O 1
ATOM 805 N N . ALA A 1 97 ? -8.629 -1.033 0.727 1.00 90.19 97 ALA A N 1
ATOM 806 C CA . ALA A 1 97 ? -8.099 -1.431 -0.571 1.00 90.19 97 ALA A CA 1
ATOM 807 C C . ALA A 1 97 ? -6.616 -1.080 -0.731 1.00 90.19 97 ALA A C 1
ATOM 809 O O . ALA A 1 97 ? -6.085 -0.184 -0.069 1.00 90.19 97 ALA A O 1
ATOM 810 N N . VAL A 1 98 ? -5.953 -1.803 -1.640 1.00 89.62 98 VAL A N 1
ATOM 811 C CA . VAL A 1 98 ? -4.572 -1.525 -2.050 1.00 89.62 98 VAL A CA 1
ATOM 812 C C . VAL A 1 98 ? -4.475 -1.534 -3.572 1.00 89.62 98 VAL A C 1
ATOM 814 O O . VAL A 1 98 ? -4.905 -2.485 -4.230 1.00 89.62 98 VAL A O 1
ATOM 817 N N . TYR A 1 99 ? -3.871 -0.487 -4.131 1.00 86.69 99 TYR A N 1
ATOM 818 C CA . TYR A 1 99 ? -3.767 -0.281 -5.575 1.00 86.69 99 TYR A CA 1
ATOM 819 C C . TYR A 1 99 ? -2.319 -0.198 -6.035 1.00 86.69 99 TYR A C 1
ATOM 821 O O . TYR A 1 99 ? -1.433 0.243 -5.302 1.00 86.69 99 TYR A O 1
ATOM 829 N N . ARG A 1 100 ? -2.088 -0.584 -7.291 1.00 81.81 100 ARG A N 1
ATOM 830 C CA . ARG A 1 100 ? -0.777 -0.509 -7.942 1.00 81.81 100 ARG A CA 1
ATOM 831 C C . ARG A 1 100 ? -0.634 0.799 -8.727 1.00 81.81 100 ARG A C 1
ATOM 833 O O . ARG A 1 100 ? -0.808 0.822 -9.947 1.00 81.81 100 ARG A O 1
ATOM 840 N N . GLY A 1 101 ? -0.287 1.867 -8.021 1.00 73.38 101 GLY A N 1
ATOM 841 C CA . GLY A 1 101 ? 0.198 3.133 -8.571 1.00 73.38 101 GLY A CA 1
ATOM 842 C C . GLY A 1 101 ? -0.831 4.258 -8.642 1.00 73.38 101 GLY A C 1
ATOM 843 O O . GLY A 1 101 ? -2.018 4.005 -8.840 1.00 73.38 101 GLY A O 1
ATOM 844 N N . ARG A 1 102 ? -0.350 5.512 -8.567 1.00 69.44 102 ARG A N 1
ATOM 845 C CA . ARG A 1 102 ? -1.173 6.743 -8.545 1.00 69.44 102 ARG A CA 1
ATOM 846 C C . ARG A 1 102 ? -2.194 6.869 -9.660 1.00 69.44 102 ARG A C 1
ATOM 848 O O . ARG A 1 102 ? -3.284 7.373 -9.443 1.00 69.44 102 ARG A O 1
ATOM 855 N N . ASN A 1 103 ? -1.847 6.422 -10.859 1.00 65.50 103 ASN A N 1
ATOM 856 C CA . ASN A 1 103 ? -2.699 6.601 -12.035 1.00 65.50 103 ASN A CA 1
ATOM 857 C C . ASN A 1 103 ? -3.600 5.385 -12.315 1.00 65.50 103 ASN A C 1
ATOM 859 O O . ASN A 1 103 ? -4.280 5.359 -13.337 1.00 65.50 103 ASN A O 1
ATOM 863 N N . ASN A 1 104 ? -3.601 4.373 -11.437 1.00 60.09 104 ASN A N 1
ATOM 864 C CA . ASN A 1 104 ? -4.282 3.091 -11.640 1.00 60.09 104 ASN A CA 1
ATOM 865 C C . ASN A 1 104 ? -5.197 2.716 -10.458 1.00 60.09 104 ASN A C 1
ATOM 867 O O . ASN A 1 104 ? -5.226 1.557 -10.043 1.00 60.09 104 ASN A O 1
ATOM 871 N N . PHE A 1 105 ? -6.005 3.659 -9.965 1.00 61.50 105 PHE A N 1
ATOM 872 C CA . PHE A 1 105 ? -7.048 3.402 -8.952 1.00 61.50 105 PHE A CA 1
ATOM 873 C C . PHE A 1 105 ? -8.009 2.253 -9.317 1.00 61.50 105 PHE A C 1
ATOM 875 O O . PHE A 1 105 ? -8.636 1.661 -8.452 1.00 61.50 105 PHE A O 1
ATOM 882 N N . ASN A 1 106 ? -8.099 1.883 -10.597 1.00 64.62 106 ASN A N 1
ATOM 883 C CA . ASN A 1 106 ? -8.997 0.823 -11.060 1.00 64.62 106 ASN A CA 1
ATOM 884 C C . ASN A 1 106 ? -8.367 -0.580 -11.036 1.00 64.62 106 ASN A C 1
ATOM 886 O O . ASN A 1 106 ? -9.005 -1.538 -11.474 1.00 64.62 106 ASN A O 1
ATOM 890 N N . ARG A 1 107 ? -7.105 -0.723 -10.606 1.00 71.38 107 ARG A N 1
ATOM 891 C CA . ARG A 1 107 ? -6.395 -2.007 -10.626 1.00 71.38 107 ARG A CA 1
ATOM 892 C C . ARG A 1 107 ? -5.956 -2.413 -9.228 1.00 71.38 107 ARG A C 1
ATOM 894 O O . ARG A 1 107 ? -4.826 -2.158 -8.809 1.00 71.38 107 ARG A O 1
ATOM 901 N N . GLU A 1 108 ? -6.876 -3.084 -8.549 1.00 74.94 108 GLU A N 1
ATOM 902 C CA . GLU A 1 108 ? -6.615 -3.797 -7.304 1.00 74.94 108 GLU A CA 1
ATOM 903 C C . GLU A 1 108 ? -5.441 -4.775 -7.474 1.00 74.94 108 GLU A C 1
ATOM 905 O O . GLU A 1 108 ? -5.204 -5.340 -8.554 1.00 74.94 108 GLU A O 1
ATOM 910 N N . ILE A 1 109 ? -4.660 -4.936 -6.409 1.00 83.00 109 ILE A N 1
ATOM 911 C CA . ILE A 1 109 ? -3.520 -5.847 -6.408 1.00 83.00 109 ILE A CA 1
ATOM 912 C C . ILE A 1 109 ? -3.963 -7.309 -6.302 1.00 83.00 109 ILE A C 1
ATOM 914 O O . ILE A 1 109 ? -5.006 -7.655 -5.755 1.00 83.00 109 ILE A O 1
ATOM 918 N N . ASP A 1 110 ? -3.104 -8.206 -6.775 1.00 83.81 110 ASP A N 1
ATOM 919 C CA . ASP A 1 110 ? -3.283 -9.635 -6.549 1.00 83.81 110 ASP A CA 1
ATOM 920 C C . ASP A 1 110 ? -2.873 -10.009 -5.113 1.00 83.81 110 ASP A C 1
ATOM 922 O O . ASP A 1 110 ? -1.696 -10.258 -4.827 1.00 83.81 110 ASP A O 1
ATOM 926 N N . TYR A 1 111 ? -3.855 -10.076 -4.211 1.00 83.56 111 TYR A N 1
ATOM 927 C CA . TYR A 1 111 ? -3.648 -10.449 -2.807 1.00 83.56 111 TYR A CA 1
ATOM 928 C C . TYR A 1 111 ? -3.102 -11.867 -2.604 1.00 83.56 111 TYR A C 1
ATOM 930 O O . TYR A 1 111 ? -2.596 -12.159 -1.524 1.00 83.56 111 TYR A O 1
ATOM 938 N N . SER A 1 112 ? -3.144 -12.765 -3.600 1.00 83.44 112 SER A N 1
ATOM 939 C CA . SER A 1 112 ? -2.529 -14.097 -3.454 1.00 83.44 112 SER A CA 1
ATOM 940 C C . SER A 1 112 ? -1.013 -14.020 -3.222 1.00 83.44 112 SER A C 1
ATOM 942 O O . SER A 1 112 ? -0.418 -14.922 -2.635 1.00 83.44 112 SER A O 1
ATOM 944 N N . LYS A 1 113 ? -0.390 -12.899 -3.606 1.00 81.50 113 LYS A N 1
ATOM 945 C CA . LYS A 1 113 ? 1.033 -12.607 -3.380 1.00 81.50 113 LYS A CA 1
ATOM 946 C C . LYS A 1 113 ? 1.340 -12.118 -1.959 1.00 81.50 113 LYS A C 1
ATOM 948 O O . LYS A 1 113 ? 2.515 -11.973 -1.603 1.00 81.50 113 LYS A O 1
ATOM 953 N N . TYR A 1 114 ? 0.301 -11.897 -1.155 1.00 83.00 114 TYR A N 1
ATOM 954 C CA . TYR A 1 114 ? 0.354 -11.340 0.191 1.00 83.00 114 TYR A CA 1
ATOM 955 C C . TYR A 1 114 ? -0.459 -12.233 1.144 1.00 83.00 114 TYR A C 1
ATOM 957 O O . TYR A 1 114 ? -1.594 -11.931 1.493 1.00 83.00 114 TYR A O 1
ATOM 965 N N . PRO A 1 115 ? 0.102 -13.367 1.595 1.00 79.19 115 PRO A N 1
ATOM 966 C CA . PRO A 1 115 ? -0.657 -14.389 2.324 1.00 79.19 115 PRO A CA 1
ATOM 967 C C . PRO A 1 115 ? -1.274 -13.906 3.648 1.00 79.19 115 PRO A C 1
ATOM 969 O O . PRO A 1 115 ? -2.216 -14.520 4.134 1.00 79.19 115 PRO A O 1
ATOM 972 N N . ASN A 1 116 ? -0.781 -12.797 4.207 1.00 83.75 116 ASN A N 1
ATOM 973 C CA . ASN A 1 116 ? -1.285 -12.203 5.448 1.00 83.75 116 ASN A CA 1
ATOM 974 C C . ASN A 1 116 ? -2.174 -10.971 5.220 1.00 83.75 116 ASN A C 1
ATOM 976 O O . ASN A 1 116 ? -2.550 -10.321 6.188 1.00 83.75 116 ASN A O 1
ATOM 980 N N . SER A 1 117 ? -2.479 -10.609 3.968 1.00 82.06 117 SER A N 1
ATOM 981 C CA . SER A 1 117 ? -3.178 -9.355 3.679 1.00 82.06 117 SER A CA 1
ATOM 982 C C . SER A 1 117 ? -4.697 -9.461 3.697 1.00 82.06 117 SER A C 1
ATOM 984 O O . SER A 1 117 ? -5.373 -8.438 3.647 1.00 82.06 117 SER A O 1
ATOM 986 N N . LYS A 1 118 ? -5.253 -10.674 3.699 1.00 78.88 118 L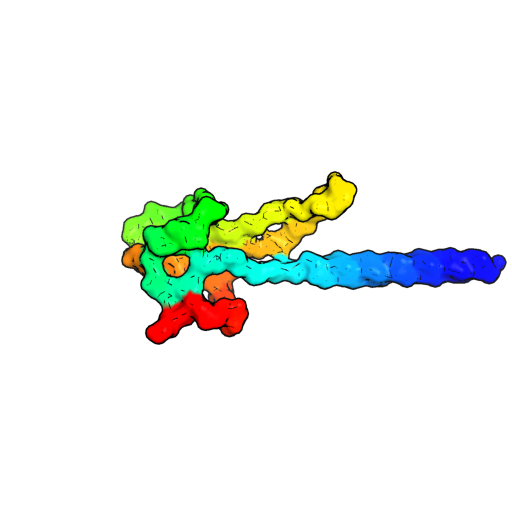YS A N 1
ATOM 987 C CA . LYS A 1 118 ? -6.702 -10.878 3.779 1.00 78.88 118 LYS A CA 1
ATOM 988 C C . LYS A 1 118 ? -7.147 -10.926 5.245 1.00 78.88 118 LYS A C 1
ATOM 990 O O . LYS A 1 118 ? -6.363 -11.379 6.082 1.00 78.88 118 LYS A O 1
ATOM 995 N N . PRO A 1 119 ? -8.381 -10.497 5.563 1.00 64.38 119 PRO A N 1
ATOM 996 C CA . PRO A 1 119 ? -8.954 -10.718 6.885 1.00 64.38 119 PRO A CA 1
ATOM 997 C C . PRO A 1 119 ? -8.957 -12.221 7.196 1.00 64.38 119 PRO A C 1
ATOM 999 O O . PRO A 1 119 ? -9.184 -13.031 6.292 1.00 64.38 119 PRO A O 1
ATOM 1002 N N . LYS A 1 120 ? -8.664 -12.581 8.448 1.00 57.12 120 LYS A N 1
ATOM 1003 C CA . LYS A 1 120 ? -8.829 -13.955 8.939 1.00 57.12 120 LYS A CA 1
ATOM 1004 C C . LYS A 1 120 ? -10.293 -14.274 9.195 1.00 57.12 120 LYS A C 1
ATOM 1006 O O . LYS A 1 120 ? -11.007 -13.354 9.648 1.00 57.12 120 LYS A O 1
#